Protein AF-A0A386AXI7-F1 (afdb_monomer)

Structure (mmCIF, N/CA/C/O backbone):
data_AF-A0A386AXI7-F1
#
_entry.id   AF-A0A386AXI7-F1
#
loop_
_atom_site.group_PDB
_atom_site.id
_atom_site.type_symbol
_atom_site.label_atom_id
_atom_site.label_alt_id
_atom_site.label_comp_id
_atom_site.label_asym_id
_atom_site.label_entity_id
_atom_site.label_seq_id
_atom_site.pdbx_PDB_ins_code
_atom_site.Cartn_x
_atom_site.Cartn_y
_atom_site.Cartn_z
_atom_site.occupancy
_atom_site.B_iso_or_equiv
_atom_site.auth_seq_id
_atom_site.auth_comp_id
_atom_site.auth_asym_id
_atom_site.auth_atom_id
_atom_site.pdbx_PDB_model_num
ATOM 1 N N . MET A 1 1 ? -20.432 -12.811 -36.104 1.00 36.47 1 MET A N 1
ATOM 2 C CA . MET A 1 1 ? -19.290 -12.046 -35.559 1.00 36.47 1 MET A CA 1
ATOM 3 C C . MET A 1 1 ? -18.705 -12.821 -34.392 1.00 36.47 1 MET A C 1
ATOM 5 O O . MET A 1 1 ? -19.336 -12.906 -33.347 1.00 36.47 1 MET A O 1
ATOM 9 N N . HIS A 1 2 ? -17.562 -13.475 -34.601 1.00 31.83 2 HIS A N 1
ATOM 10 C CA . HIS A 1 2 ? -16.849 -14.195 -33.548 1.00 31.83 2 HIS A CA 1
ATOM 11 C C . HIS A 1 2 ? -16.268 -13.195 -32.545 1.00 31.83 2 HIS A C 1
ATOM 13 O O . HIS A 1 2 ? -15.417 -12.383 -32.898 1.00 31.83 2 HIS A O 1
ATOM 19 N N . ARG A 1 3 ? -16.730 -13.262 -31.293 1.00 29.17 3 ARG A N 1
ATOM 20 C CA . ARG A 1 3 ? -16.043 -12.650 -30.155 1.00 29.17 3 ARG A CA 1
ATOM 21 C C . ARG A 1 3 ? -14.807 -13.505 -29.890 1.00 29.17 3 ARG A C 1
ATOM 23 O O . ARG A 1 3 ? -14.915 -14.603 -29.355 1.00 29.17 3 ARG A O 1
ATOM 30 N N . ILE A 1 4 ? -13.653 -13.032 -30.347 1.00 40.50 4 ILE A N 1
ATOM 31 C CA . ILE A 1 4 ? -12.359 -13.592 -29.964 1.00 40.50 4 ILE A CA 1
ATOM 32 C C . ILE A 1 4 ? -12.265 -13.391 -28.450 1.00 40.50 4 ILE A C 1
ATOM 34 O O . ILE A 1 4 ? -12.421 -12.266 -27.976 1.00 40.50 4 ILE A O 1
ATOM 38 N N . ALA A 1 5 ? -12.105 -14.476 -27.693 1.00 38.72 5 ALA A N 1
ATOM 39 C CA . ALA A 1 5 ? -11.899 -14.414 -26.255 1.00 38.72 5 ALA A CA 1
ATOM 40 C C . ALA A 1 5 ? -10.681 -13.522 -25.982 1.00 38.72 5 ALA A C 1
ATOM 42 O O . ALA A 1 5 ? -9.555 -13.880 -26.337 1.00 38.72 5 ALA A O 1
ATOM 43 N N . SER A 1 6 ? -10.910 -12.343 -25.402 1.00 36.72 6 SER A N 1
ATOM 44 C CA . SER A 1 6 ? -9.846 -11.465 -24.938 1.00 36.72 6 SER A CA 1
ATOM 45 C C . SER A 1 6 ? -9.103 -12.200 -23.831 1.00 36.72 6 SER A C 1
ATOM 47 O O . SER A 1 6 ? -9.590 -12.334 -22.711 1.00 36.72 6 SER A O 1
ATOM 49 N N . HIS A 1 7 ? -7.928 -12.733 -24.159 1.00 34.50 7 HIS A N 1
ATOM 50 C CA . HIS A 1 7 ? -6.951 -13.139 -23.160 1.00 34.50 7 HIS A CA 1
ATOM 51 C C . HIS A 1 7 ? -6.638 -11.902 -22.310 1.00 34.50 7 HIS A C 1
ATOM 53 O O . HIS A 1 7 ? -5.893 -11.023 -22.739 1.00 34.50 7 HIS A O 1
ATOM 59 N N . HIS A 1 8 ? -7.230 -11.806 -21.121 1.00 41.84 8 HIS A N 1
ATOM 60 C CA . HIS A 1 8 ? -6.864 -10.795 -20.136 1.00 41.84 8 HIS A CA 1
ATOM 61 C C . HIS A 1 8 ? -5.509 -11.187 -19.534 1.00 41.84 8 HIS A C 1
ATOM 63 O O . HIS A 1 8 ? -5.425 -11.766 -18.458 1.00 41.84 8 HIS A O 1
ATOM 69 N N . CYS A 1 9 ? -4.427 -10.916 -20.265 1.00 46.16 9 CYS A N 1
ATOM 70 C CA . CYS A 1 9 ? -3.061 -10.985 -19.750 1.00 46.16 9 CYS A CA 1
ATOM 71 C C . CYS A 1 9 ? -2.759 -9.682 -18.991 1.00 46.16 9 CYS A C 1
ATOM 73 O O . CYS A 1 9 ? -1.976 -8.848 -19.440 1.00 46.16 9 CYS A O 1
ATOM 75 N N . GLY A 1 10 ? -3.457 -9.469 -17.878 1.00 67.44 10 GLY A N 1
ATOM 76 C CA . GLY A 1 10 ? -3.357 -8.268 -17.054 1.00 67.44 10 GLY A CA 1
ATOM 77 C C . GLY A 1 10 ? -3.854 -8.536 -15.638 1.00 67.44 10 GLY A C 1
ATOM 78 O O . GLY A 1 10 ? -4.489 -9.557 -15.379 1.00 67.44 10 GLY A O 1
ATOM 79 N N . VAL A 1 11 ? -3.537 -7.637 -14.708 1.00 81.75 11 VAL A N 1
ATOM 80 C CA . VAL A 1 11 ? -4.047 -7.726 -13.336 1.00 81.75 11 VAL A CA 1
ATOM 81 C C . VAL A 1 11 ? -5.498 -7.250 -13.320 1.00 81.75 11 VAL A C 1
ATOM 83 O O . VAL A 1 11 ? -5.788 -6.153 -13.789 1.00 81.75 11 VAL A O 1
ATOM 86 N N . ASP A 1 12 ? -6.400 -8.070 -12.781 1.00 90.12 12 ASP A N 1
ATOM 87 C CA . ASP A 1 12 ? -7.797 -7.696 -12.543 1.00 90.12 12 ASP A CA 1
ATOM 88 C C . ASP A 1 12 ? -7.883 -6.740 -11.344 1.00 90.12 12 ASP A C 1
ATOM 90 O O . ASP A 1 12 ? -7.899 -7.168 -10.181 1.00 90.12 12 ASP A O 1
ATOM 94 N N . LEU A 1 13 ? -7.860 -5.438 -11.640 1.00 93.00 13 LEU A N 1
ATOM 95 C CA . LEU A 1 13 ? -7.927 -4.377 -10.643 1.00 93.00 13 LEU A CA 1
ATOM 96 C C . LEU A 1 13 ? -9.334 -4.250 -10.071 1.00 93.00 13 LEU A C 1
ATOM 98 O O . LEU A 1 13 ? -10.323 -4.070 -10.783 1.00 93.00 13 LEU A O 1
ATOM 102 N N . GLN A 1 14 ? -9.401 -4.281 -8.748 1.00 94.06 14 GLN A N 1
ATOM 103 C CA . GLN A 1 14 ? -10.630 -4.120 -7.993 1.00 94.06 14 GLN A CA 1
ATOM 104 C C . GLN A 1 14 ? -10.600 -2.799 -7.229 1.00 94.06 14 GLN A C 1
ATOM 106 O O . GLN A 1 14 ? -9.545 -2.239 -6.926 1.00 94.06 14 GLN A O 1
ATOM 111 N N . LYS A 1 15 ? -11.793 -2.291 -6.905 1.00 94.00 15 LYS A N 1
ATOM 112 C CA . LYS A 1 15 ? -11.938 -1.137 -6.013 1.00 94.00 15 LYS A CA 1
ATOM 113 C C . LYS A 1 15 ? -11.159 -1.408 -4.719 1.00 94.00 15 LYS A C 1
ATOM 115 O O . LYS A 1 15 ? -11.240 -2.514 -4.194 1.00 94.00 15 LYS A O 1
ATOM 120 N N . GLU A 1 16 ? -10.481 -0.382 -4.204 1.00 95.62 16 GLU A N 1
ATOM 121 C CA . GLU A 1 16 ? -9.696 -0.430 -2.961 1.00 95.62 16 GLU A CA 1
ATOM 122 C C . GLU A 1 16 ? -8.413 -1.277 -3.016 1.00 95.62 16 GLU A C 1
ATOM 124 O O . GLU A 1 16 ? -7.716 -1.388 -2.007 1.00 95.62 16 GLU A O 1
ATOM 129 N N . ASP A 1 17 ? -8.024 -1.798 -4.182 1.00 96.81 17 ASP A N 1
ATOM 130 C CA . ASP A 1 17 ? -6.666 -2.311 -4.353 1.00 96.81 17 ASP A CA 1
ATOM 131 C C . ASP A 1 17 ? -5.633 -1.211 -4.086 1.00 96.81 17 ASP A C 1
ATOM 133 O O . ASP A 1 17 ? -5.828 -0.047 -4.446 1.00 96.81 17 ASP A O 1
ATOM 137 N N . ILE A 1 18 ? -4.512 -1.585 -3.473 1.00 97.25 18 ILE A N 1
ATOM 138 C CA . ILE A 1 18 ? -3.391 -0.683 -3.228 1.00 97.25 18 ILE A CA 1
ATOM 139 C C . ILE A 1 18 ? -2.335 -0.891 -4.306 1.00 97.25 18 ILE A C 1
ATOM 141 O O . ILE A 1 18 ? -1.822 -1.992 -4.494 1.00 97.25 18 ILE A O 1
ATOM 145 N N . LEU A 1 19 ? -1.982 0.185 -4.996 1.00 96.75 19 LEU A N 1
ATOM 146 C CA . LEU A 1 19 ? -0.874 0.223 -5.940 1.00 96.75 19 LEU A CA 1
ATOM 147 C C . LEU A 1 19 ? 0.385 0.662 -5.197 1.00 96.75 19 LEU A C 1
ATOM 149 O O . LEU A 1 19 ? 0.379 1.707 -4.554 1.00 96.75 19 LEU A O 1
ATOM 153 N N . PHE A 1 20 ? 1.459 -0.114 -5.302 1.00 97.12 20 PHE A N 1
ATOM 154 C CA . PHE A 1 20 ? 2.750 0.150 -4.671 1.00 97.12 20 PHE A CA 1
ATOM 155 C C . PHE A 1 20 ? 3.857 0.188 -5.724 1.00 97.12 20 PHE A C 1
ATOM 157 O O . PHE A 1 20 ? 4.058 -0.777 -6.467 1.00 97.12 20 PHE A O 1
ATOM 164 N N . VAL A 1 21 ? 4.607 1.285 -5.788 1.00 96.56 21 VAL A N 1
ATOM 165 C CA . VAL A 1 21 ? 5.699 1.436 -6.759 1.00 96.56 21 VAL A CA 1
ATOM 166 C C . VAL A 1 21 ? 6.971 0.765 -6.235 1.00 96.56 21 VAL A C 1
ATOM 168 O O . VAL A 1 21 ? 7.541 1.194 -5.231 1.00 96.56 21 VAL A O 1
ATOM 171 N N . ARG A 1 22 ? 7.461 -0.260 -6.944 1.00 94.00 22 ARG A N 1
ATOM 172 C CA . ARG A 1 22 ? 8.700 -0.988 -6.603 1.00 94.00 22 ARG A CA 1
ATOM 173 C C . ARG A 1 22 ? 9.950 -0.443 -7.285 1.00 94.00 22 ARG A C 1
ATOM 175 O O . ARG A 1 22 ? 11.060 -0.613 -6.782 1.00 94.00 22 ARG A O 1
ATOM 182 N N . ARG A 1 23 ? 9.787 0.169 -8.454 1.00 91.19 23 ARG A N 1
ATOM 183 C CA . ARG A 1 23 ? 10.895 0.614 -9.304 1.00 91.19 23 ARG A CA 1
ATOM 184 C C . ARG A 1 23 ? 10.495 1.910 -9.998 1.00 91.19 23 ARG A C 1
ATOM 186 O O . ARG A 1 23 ? 9.363 2.037 -10.450 1.00 91.19 23 ARG A O 1
ATOM 193 N N . GLY A 1 24 ? 11.400 2.885 -10.043 1.00 84.38 24 GLY A N 1
ATOM 194 C CA . GLY A 1 24 ? 11.092 4.202 -10.614 1.00 84.38 24 GLY A CA 1
ATOM 195 C C . GLY A 1 24 ? 11.694 5.379 -9.854 1.00 84.38 24 GLY A C 1
ATOM 196 O O . GLY A 1 24 ? 10.974 6.322 -9.522 1.00 84.38 24 GLY A O 1
ATOM 197 N N . SER A 1 25 ? 13.002 5.345 -9.587 1.00 86.06 25 SER A N 1
ATOM 198 C CA . SER A 1 25 ? 13.743 6.475 -9.006 1.00 86.06 25 SER A CA 1
ATOM 199 C C . SER A 1 25 ? 13.107 6.973 -7.705 1.00 86.06 25 SER A C 1
ATOM 201 O O . SER A 1 25 ? 13.016 6.221 -6.738 1.00 86.06 25 SER A O 1
ATOM 203 N N . TYR A 1 26 ? 12.640 8.221 -7.696 1.00 87.88 26 TYR A N 1
ATOM 204 C CA . TYR A 1 26 ? 12.060 8.900 -6.540 1.00 87.88 26 TYR A CA 1
ATOM 205 C C . TYR A 1 26 ? 10.640 8.429 -6.184 1.00 87.88 26 TYR A C 1
ATOM 207 O O . TYR A 1 26 ? 10.102 8.857 -5.170 1.00 87.88 26 TYR A O 1
ATOM 215 N N . ARG A 1 27 ? 10.001 7.593 -7.018 1.00 93.19 27 ARG A N 1
ATOM 216 C CA . ARG A 1 27 ? 8.630 7.113 -6.776 1.00 93.19 27 ARG A CA 1
ATOM 217 C C . ARG A 1 27 ? 8.568 5.814 -5.986 1.00 93.19 27 ARG A C 1
ATOM 219 O O . ARG A 1 27 ? 7.473 5.425 -5.596 1.00 93.19 27 ARG A O 1
ATOM 226 N N . ILE A 1 28 ? 9.693 5.131 -5.766 1.00 96.19 28 ILE A N 1
ATOM 227 C CA . ILE A 1 28 ? 9.694 3.872 -5.012 1.00 96.19 28 ILE A CA 1
ATOM 228 C C . ILE A 1 28 ? 9.128 4.126 -3.615 1.00 96.19 28 ILE A C 1
ATOM 230 O O . ILE A 1 28 ? 9.541 5.068 -2.948 1.00 96.19 28 ILE A O 1
ATOM 234 N N . GLY A 1 29 ? 8.161 3.307 -3.202 1.00 96.06 29 GLY A N 1
ATOM 235 C CA . GLY A 1 29 ? 7.444 3.494 -1.939 1.00 96.06 29 GLY A CA 1
ATOM 236 C C . GLY A 1 29 ? 6.175 4.332 -2.025 1.00 96.06 29 GLY A C 1
ATOM 237 O O . GLY A 1 29 ? 5.394 4.330 -1.074 1.00 96.06 29 GLY A O 1
ATOM 238 N N . SER A 1 30 ? 5.928 5.002 -3.155 1.00 97.06 30 SER A N 1
ATOM 239 C CA . SER A 1 30 ? 4.655 5.686 -3.385 1.00 97.06 30 SER A CA 1
ATOM 240 C C . SER A 1 30 ? 3.517 4.674 -3.419 1.00 97.06 30 SER A C 1
ATOM 242 O O . SER A 1 30 ? 3.638 3.604 -4.030 1.00 97.06 30 SER A O 1
ATOM 244 N N . VAL A 1 31 ? 2.405 5.053 -2.795 1.00 96.94 31 VAL A N 1
ATOM 245 C CA . VAL A 1 31 ? 1.189 4.250 -2.734 1.00 96.94 31 VAL A CA 1
ATOM 246 C C . VAL A 1 31 ? -0.021 5.019 -3.228 1.00 96.94 31 VAL A C 1
ATOM 248 O O . VAL A 1 31 ? -0.123 6.232 -3.052 1.00 96.94 31 VAL A O 1
ATOM 251 N N . ALA A 1 32 ? -0.946 4.297 -3.846 1.00 95.44 32 ALA A N 1
ATOM 252 C CA . ALA A 1 32 ? -2.241 4.813 -4.262 1.00 95.44 32 ALA A CA 1
ATOM 253 C C . ALA A 1 32 ? -3.321 3.760 -4.010 1.00 95.44 32 ALA A C 1
ATOM 255 O O . ALA A 1 32 ? -3.021 2.572 -3.929 1.00 95.44 32 ALA A O 1
ATOM 256 N N . ILE A 1 33 ? -4.573 4.198 -3.908 1.00 95.44 33 ILE A N 1
ATOM 257 C CA . ILE A 1 33 ? -5.734 3.314 -3.797 1.00 95.44 33 ILE A CA 1
ATOM 258 C C . ILE A 1 33 ? -6.568 3.390 -5.074 1.00 95.44 33 ILE A C 1
ATOM 260 O O . ILE A 1 33 ? -6.782 4.475 -5.618 1.00 95.44 33 ILE A O 1
ATOM 264 N N . VAL A 1 34 ? -7.030 2.241 -5.560 1.00 95.12 34 VAL A N 1
ATOM 265 C CA . VAL A 1 34 ? -7.826 2.149 -6.784 1.00 95.12 34 VAL A CA 1
ATOM 266 C C . VAL A 1 34 ? -9.245 2.643 -6.525 1.00 95.12 34 VAL A C 1
ATOM 268 O O . VAL A 1 34 ? -9.993 2.106 -5.700 1.00 95.12 34 VAL A O 1
ATOM 271 N N . SER A 1 35 ? -9.613 3.677 -7.272 1.00 91.56 35 SER A N 1
ATOM 272 C CA . SER A 1 35 ? -10.958 4.236 -7.325 1.00 91.56 35 SER A CA 1
ATOM 273 C C . SER A 1 35 ? -11.933 3.270 -8.010 1.00 91.56 35 SER A C 1
ATOM 275 O O . SER A 1 35 ? -11.541 2.534 -8.918 1.00 91.56 35 SER A O 1
ATOM 277 N N . PRO A 1 36 ? -13.235 3.296 -7.664 1.00 89.94 36 PRO A N 1
ATOM 278 C CA . PRO A 1 36 ? -14.250 2.543 -8.402 1.00 89.94 36 PRO A CA 1
ATOM 279 C C . PRO A 1 36 ? -14.337 2.913 -9.894 1.00 89.94 36 PRO A C 1
ATOM 281 O O . PRO A 1 36 ? -14.894 2.128 -10.663 1.00 89.94 36 PRO A O 1
ATOM 284 N N . PHE A 1 37 ? -13.808 4.072 -10.300 1.00 89.12 37 PHE A N 1
ATOM 285 C CA . PHE A 1 37 ? -13.819 4.551 -11.685 1.00 89.12 37 PHE A CA 1
ATOM 286 C C . PHE A 1 37 ? -12.584 4.119 -12.496 1.00 89.12 37 PHE A C 1
ATOM 288 O O . PHE A 1 37 ? -12.651 4.098 -13.719 1.00 89.12 37 PHE A O 1
ATOM 295 N N . ASP A 1 38 ? -11.496 3.703 -11.837 1.00 87.19 38 ASP A N 1
ATOM 296 C CA . ASP A 1 38 ? -10.182 3.460 -12.461 1.00 87.19 38 ASP A CA 1
ATOM 297 C C . ASP A 1 38 ? -9.820 1.962 -12.501 1.00 87.19 38 ASP A C 1
ATOM 299 O O . ASP A 1 38 ? -8.689 1.563 -12.227 1.00 87.19 38 ASP A O 1
ATOM 303 N N . LYS A 1 39 ? -10.800 1.103 -12.806 1.00 85.75 39 LYS A N 1
ATOM 304 C CA . LYS A 1 39 ? -10.616 -0.364 -12.807 1.00 85.75 39 LYS A CA 1
ATOM 305 C C . LYS A 1 39 ? -10.012 -0.907 -14.105 1.00 85.75 39 LYS A C 1
ATOM 307 O O . LYS A 1 39 ? -9.407 -1.971 -14.110 1.00 85.75 39 LYS A O 1
ATOM 312 N N . GLU A 1 40 ? -10.163 -0.184 -15.211 1.00 87.62 40 GLU A N 1
ATOM 313 C CA . GLU A 1 40 ? -9.695 -0.605 -16.536 1.00 87.62 40 GLU A CA 1
ATOM 314 C C . GLU A 1 40 ? -8.396 0.125 -16.901 1.00 87.62 40 GLU A C 1
ATOM 316 O O . GLU A 1 40 ? -8.374 1.023 -17.741 1.00 87.62 40 GLU A O 1
ATOM 321 N N . VAL A 1 41 ? -7.300 -0.243 -16.230 1.00 86.31 41 VAL A N 1
ATOM 322 C CA . VAL A 1 41 ? -5.984 0.394 -16.405 1.00 86.31 41 VAL A CA 1
ATOM 323 C C . VAL A 1 41 ? -4.918 -0.648 -16.740 1.00 86.31 41 VAL A C 1
ATOM 325 O O . VAL A 1 41 ? -4.851 -1.716 -16.136 1.00 86.31 41 VAL A O 1
ATOM 328 N N . LEU A 1 42 ? -4.043 -0.318 -17.694 1.00 89.06 42 LEU A N 1
ATOM 329 C CA . LEU A 1 42 ? -2.832 -1.089 -17.972 1.00 89.06 42 LEU A CA 1
ATOM 330 C C . LEU A 1 42 ? -1.723 -0.669 -17.004 1.00 89.06 42 LEU A C 1
ATOM 332 O O . LEU A 1 42 ? -1.250 0.466 -17.044 1.00 89.06 42 LEU A O 1
ATOM 336 N N . LEU A 1 43 ? -1.302 -1.595 -16.144 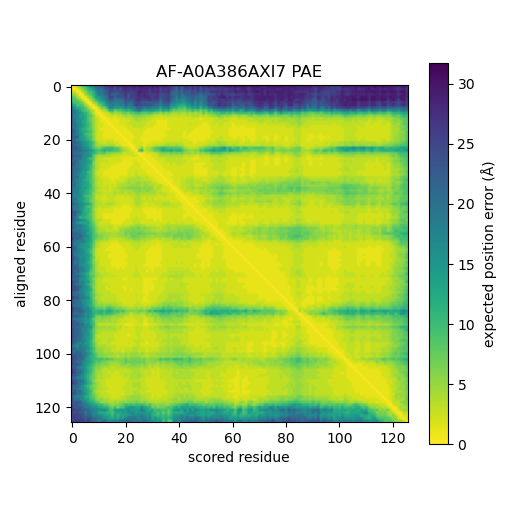1.00 90.25 43 LEU A N 1
ATOM 337 C CA . LEU A 1 43 ? -0.180 -1.399 -15.228 1.00 90.25 43 LEU A CA 1
ATOM 338 C C . LEU A 1 43 ? 1.117 -1.955 -15.814 1.00 90.25 43 LEU A C 1
ATOM 340 O O . LEU A 1 43 ? 1.120 -2.964 -16.519 1.00 90.25 43 LEU A O 1
ATOM 344 N N . THR A 1 44 ? 2.231 -1.311 -15.478 1.00 90.25 44 THR A N 1
ATOM 345 C CA . THR A 1 44 ? 3.568 -1.833 -15.770 1.00 90.25 44 THR A CA 1
ATOM 346 C C . THR A 1 44 ? 4.028 -2.775 -14.654 1.00 90.25 44 THR A C 1
ATOM 348 O O . THR A 1 44 ? 3.471 -2.784 -13.555 1.00 90.25 44 THR A O 1
ATOM 351 N N . SER A 1 45 ? 5.060 -3.581 -14.911 1.00 88.50 45 SER A N 1
ATOM 352 C CA . SER A 1 45 ? 5.565 -4.566 -13.941 1.00 88.50 45 SER A CA 1
ATOM 353 C C . SER A 1 45 ? 6.216 -3.927 -12.706 1.00 88.50 45 SER A C 1
ATOM 355 O O . SER A 1 45 ? 6.374 -4.582 -11.673 1.00 88.50 45 SER A O 1
ATOM 357 N N . GLU A 1 46 ? 6.576 -2.646 -12.782 1.00 91.81 46 GLU A N 1
ATOM 358 C CA . GLU A 1 46 ? 7.140 -1.860 -11.686 1.00 91.81 46 GLU A CA 1
ATOM 359 C C . GLU A 1 46 ? 6.123 -1.510 -10.591 1.00 91.81 46 GLU A C 1
ATOM 361 O O . GLU A 1 46 ? 6.530 -1.136 -9.486 1.00 91.81 46 GLU A O 1
ATOM 366 N N . ILE A 1 47 ? 4.824 -1.648 -10.870 1.00 93.94 47 ILE A N 1
ATOM 367 C CA . ILE A 1 47 ? 3.745 -1.413 -9.910 1.00 93.94 47 ILE A CA 1
ATOM 368 C C . ILE A 1 47 ? 3.238 -2.761 -9.404 1.00 93.94 47 ILE A C 1
ATOM 370 O O . ILE A 1 47 ? 2.819 -3.624 -10.172 1.00 93.94 47 ILE A O 1
ATOM 374 N N . THR A 1 48 ? 3.260 -2.937 -8.089 1.00 94.69 48 THR A N 1
ATOM 375 C CA . THR A 1 48 ? 2.643 -4.082 -7.420 1.00 94.69 48 THR A CA 1
ATOM 376 C C . THR A 1 48 ? 1.236 -3.730 -6.983 1.00 94.69 48 THR A C 1
ATOM 378 O O . THR A 1 48 ? 1.012 -2.669 -6.409 1.00 94.69 48 THR A O 1
ATOM 381 N N . VAL A 1 49 ? 0.310 -4.659 -7.194 1.00 95.69 49 VAL A N 1
ATOM 382 C CA . VAL A 1 49 ? -1.050 -4.586 -6.662 1.00 95.69 49 VAL A CA 1
ATOM 383 C C . VAL A 1 49 ? -1.116 -5.392 -5.368 1.00 95.69 49 VAL A C 1
ATOM 385 O O . VAL A 1 49 ? -0.757 -6.570 -5.345 1.00 95.69 49 VAL A O 1
ATOM 388 N N . LEU A 1 50 ? -1.558 -4.755 -4.289 1.00 95.81 50 LEU A N 1
ATOM 389 C CA . LEU A 1 50 ? -1.776 -5.357 -2.979 1.00 95.81 50 LEU A CA 1
ATOM 390 C C . LEU A 1 50 ? -3.272 -5.312 -2.664 1.00 95.81 50 LEU A C 1
ATOM 392 O O . LEU A 1 50 ? -3.877 -4.241 -2.665 1.00 95.81 50 LEU A O 1
ATOM 396 N N . ARG A 1 51 ? -3.858 -6.471 -2.358 1.00 95.75 51 ARG A N 1
ATOM 397 C CA . ARG A 1 51 ? -5.270 -6.598 -1.981 1.00 95.75 51 ARG A CA 1
ATOM 398 C C . ARG A 1 51 ? -5.382 -7.084 -0.547 1.00 95.75 51 ARG A C 1
ATOM 400 O O . ARG A 1 51 ? -4.776 -8.089 -0.175 1.00 95.75 51 ARG A O 1
ATOM 407 N N . VAL A 1 52 ? -6.172 -6.377 0.254 1.00 95.50 52 VAL A N 1
ATOM 408 C CA . VAL A 1 52 ? -6.473 -6.802 1.622 1.00 95.50 52 VAL A CA 1
ATOM 409 C C . VAL A 1 52 ? -7.556 -7.874 1.574 1.00 95.50 52 VAL A C 1
ATOM 411 O O . VAL A 1 52 ? -8.678 -7.617 1.150 1.00 95.50 52 VAL A O 1
ATOM 414 N N . ASN A 1 53 ? -7.213 -9.082 2.017 1.00 93.75 53 ASN A N 1
ATOM 415 C CA . ASN A 1 53 ? -8.170 -10.171 2.194 1.00 93.75 53 ASN A CA 1
ATOM 416 C C . ASN A 1 53 ? -8.821 -10.108 3.582 1.00 93.75 53 ASN A C 1
ATOM 418 O O . ASN A 1 53 ? -8.327 -9.429 4.489 1.00 93.75 53 ASN A O 1
ATOM 422 N N . ASN A 1 54 ? -9.898 -10.874 3.766 1.00 92.12 54 ASN A N 1
ATOM 423 C CA . ASN A 1 54 ? -10.503 -11.077 5.080 1.00 92.12 54 ASN A CA 1
ATOM 424 C C . ASN A 1 54 ? -9.443 -11.533 6.088 1.00 92.12 54 ASN A C 1
ATOM 426 O O . ASN A 1 54 ? -8.679 -12.464 5.835 1.00 92.12 54 ASN A O 1
ATOM 430 N N . ASN A 1 55 ? -9.395 -10.848 7.224 1.00 90.44 55 ASN A N 1
ATOM 431 C CA . ASN A 1 55 ? -8.372 -11.040 8.238 1.00 90.44 55 ASN A CA 1
ATOM 432 C C . ASN A 1 55 ? -8.953 -10.786 9.634 1.00 90.44 55 ASN A C 1
ATOM 434 O O . ASN A 1 55 ? -9.934 -10.062 9.795 1.00 90.44 55 ASN A O 1
ATOM 438 N N . ASN A 1 56 ? -8.311 -11.362 10.648 1.00 87.69 56 ASN A N 1
ATOM 439 C CA . ASN A 1 56 ? -8.803 -11.330 12.029 1.00 87.69 56 ASN A CA 1
ATOM 440 C C . ASN A 1 56 ? -8.380 -10.068 12.797 1.00 87.69 56 ASN A C 1
ATOM 442 O O . ASN A 1 56 ? -8.793 -9.878 13.936 1.00 87.69 56 ASN A O 1
ATOM 446 N N . ILE A 1 57 ? -7.545 -9.220 12.191 1.00 84.81 57 ILE A N 1
ATOM 447 C CA . ILE A 1 57 ? -6.974 -8.022 12.823 1.00 84.81 57 ILE A CA 1
ATOM 448 C C . ILE A 1 57 ? -7.728 -6.739 12.448 1.00 84.81 57 ILE A C 1
ATOM 450 O O . ILE A 1 57 ? -7.425 -5.669 12.965 1.00 84.81 57 ILE A O 1
ATOM 454 N N . GLY A 1 58 ? -8.723 -6.830 11.558 1.00 86.69 58 GLY A N 1
ATOM 455 C CA . GLY A 1 58 ? -9.490 -5.676 11.091 1.00 86.69 58 GLY A CA 1
ATOM 456 C C . GLY A 1 58 ? -8.708 -4.757 10.151 1.00 86.69 58 GLY A C 1
ATOM 457 O O . GLY A 1 58 ? -9.061 -3.586 10.019 1.00 86.69 58 GLY A O 1
ATOM 458 N N . LEU A 1 59 ? -7.657 -5.268 9.503 1.00 91.44 59 LEU A N 1
ATOM 459 C CA . LEU A 1 59 ? -6.917 -4.537 8.482 1.00 91.44 59 LEU A CA 1
ATOM 460 C C . LEU A 1 59 ? -7.853 -4.243 7.307 1.00 91.44 59 LEU A C 1
ATOM 462 O O . LEU A 1 59 ? -8.502 -5.148 6.780 1.00 91.44 59 LEU A O 1
ATOM 466 N N . THR A 1 60 ? -7.898 -2.980 6.899 1.00 95.50 60 THR A N 1
ATOM 467 C CA . THR A 1 60 ? -8.661 -2.488 5.747 1.00 95.50 60 THR A CA 1
ATOM 468 C C . THR A 1 60 ? -7.705 -1.926 4.698 1.00 95.50 60 THR A C 1
ATOM 470 O O . THR A 1 60 ? -6.558 -1.604 5.012 1.00 95.50 60 THR A O 1
ATOM 473 N N . ALA A 1 61 ? -8.165 -1.765 3.455 1.00 96.44 61 ALA A N 1
ATOM 474 C CA . ALA A 1 61 ? -7.370 -1.127 2.405 1.00 96.44 61 ALA A CA 1
ATOM 475 C C . ALA A 1 61 ? -6.946 0.304 2.780 1.00 96.44 61 ALA A C 1
ATOM 477 O O . ALA A 1 61 ? -5.784 0.668 2.626 1.00 96.44 61 ALA A O 1
ATOM 478 N N . PHE A 1 62 ? -7.858 1.095 3.353 1.00 96.75 62 PHE A N 1
ATOM 479 C CA . PHE A 1 62 ? -7.562 2.455 3.816 1.00 96.75 62 PHE A CA 1
ATOM 480 C C . PHE A 1 62 ? -6.528 2.481 4.945 1.00 96.75 62 PHE A C 1
ATOM 482 O O . PHE A 1 62 ? -5.642 3.334 4.951 1.00 96.75 62 PHE A O 1
ATOM 489 N N . TYR A 1 63 ? -6.596 1.531 5.884 1.00 96.31 63 TYR A N 1
ATOM 490 C CA . TYR A 1 63 ? -5.567 1.415 6.913 1.00 96.31 63 TYR A CA 1
ATOM 491 C C . TYR A 1 63 ? -4.221 0.998 6.311 1.00 96.31 63 TYR A C 1
ATOM 493 O O . TYR A 1 63 ? -3.196 1.570 6.668 1.00 96.31 63 TYR A O 1
ATOM 501 N N . LEU A 1 64 ? -4.208 0.036 5.381 1.00 96.81 64 LEU A N 1
ATOM 502 C CA . LEU A 1 64 ? -2.983 -0.383 4.696 1.00 96.81 64 LEU A CA 1
ATOM 503 C C . LEU A 1 64 ? -2.344 0.783 3.928 1.00 96.81 64 LEU A C 1
ATOM 505 O O . LEU A 1 64 ? -1.130 0.956 3.990 1.00 96.81 64 LEU A O 1
ATOM 509 N N . LEU A 1 65 ? -3.153 1.613 3.261 1.00 97.50 65 LEU A N 1
ATOM 510 C CA . LEU A 1 65 ? -2.691 2.833 2.601 1.00 97.50 65 LEU A CA 1
ATOM 511 C C . LEU A 1 65 ? -1.992 3.774 3.590 1.00 97.50 65 LEU A C 1
ATOM 513 O O . LEU A 1 65 ? -0.887 4.238 3.308 1.00 97.50 65 LEU A O 1
ATOM 517 N N . PHE A 1 66 ? -2.602 4.022 4.754 1.00 97.12 66 PHE A N 1
ATOM 518 C CA . PHE A 1 66 ? -1.980 4.799 5.829 1.00 97.12 66 PHE A CA 1
ATOM 519 C C . PHE A 1 66 ? -0.673 4.165 6.304 1.00 97.12 66 PHE A C 1
ATOM 521 O O . PHE A 1 66 ? 0.344 4.847 6.369 1.00 97.12 66 PHE A O 1
ATOM 528 N N . ALA A 1 67 ? -0.688 2.868 6.606 1.00 96.81 67 ALA A N 1
ATOM 529 C CA . ALA A 1 67 ? 0.446 2.179 7.199 1.00 96.81 67 ALA A CA 1
ATOM 530 C C . ALA A 1 67 ? 1.648 2.149 6.245 1.00 96.81 67 ALA A C 1
ATOM 532 O O . ALA A 1 67 ? 2.771 2.388 6.674 1.00 96.81 67 ALA A O 1
ATOM 533 N N . LEU A 1 68 ? 1.415 1.949 4.944 1.00 97.56 68 LEU A N 1
ATOM 534 C CA . LEU A 1 68 ? 2.461 2.041 3.925 1.00 97.56 68 LEU A CA 1
ATOM 535 C C . L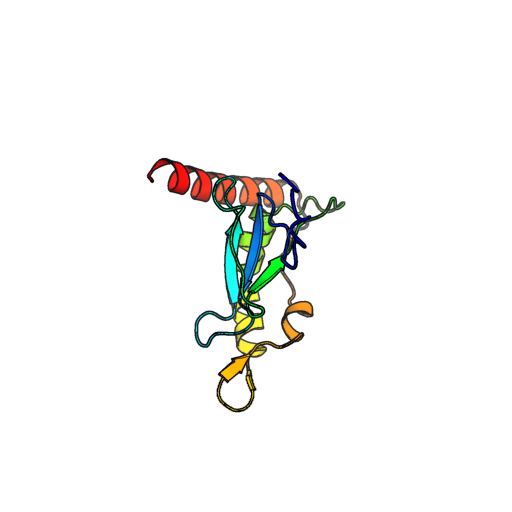EU A 1 68 ? 2.945 3.480 3.709 1.00 97.56 68 LEU A C 1
ATOM 537 O O . LEU A 1 68 ? 4.128 3.683 3.457 1.00 97.56 68 LEU A O 1
ATOM 541 N N . SER A 1 69 ? 2.063 4.476 3.830 1.00 96.75 69 SER A N 1
ATOM 542 C CA . SER A 1 69 ? 2.423 5.903 3.736 1.00 96.75 69 SER A CA 1
ATOM 543 C C . SER A 1 69 ? 3.112 6.436 4.996 1.00 96.75 69 SER A C 1
ATOM 545 O O . SER A 1 69 ? 3.636 7.548 4.985 1.00 96.75 69 SER A O 1
ATOM 547 N N . HIS A 1 70 ? 3.089 5.677 6.092 1.00 97.12 70 HIS A N 1
ATOM 548 C CA . HIS A 1 70 ? 3.602 6.114 7.380 1.00 97.12 70 HIS A CA 1
ATOM 549 C C . HIS A 1 70 ? 5.122 6.302 7.335 1.00 97.12 70 HIS A C 1
ATOM 551 O O . HIS A 1 70 ? 5.842 5.497 6.742 1.00 97.12 70 HIS A O 1
ATOM 557 N N . GLU A 1 71 ? 5.621 7.327 8.029 1.00 96.94 71 GLU A N 1
ATOM 558 C CA . GLU A 1 71 ? 7.037 7.714 8.023 1.00 96.94 71 GLU A CA 1
ATOM 559 C C . GLU A 1 71 ? 7.969 6.536 8.340 1.00 96.94 71 GLU A C 1
ATOM 561 O O . GLU A 1 71 ? 8.910 6.274 7.599 1.00 96.94 71 GLU A O 1
ATOM 566 N N . ILE A 1 72 ? 7.653 5.751 9.374 1.00 97.00 72 ILE A N 1
ATOM 567 C CA . ILE A 1 72 ? 8.440 4.568 9.770 1.00 97.00 72 ILE A CA 1
ATOM 568 C C . ILE A 1 72 ? 8.548 3.538 8.630 1.00 97.00 72 ILE A C 1
ATOM 570 O O . ILE A 1 72 ? 9.614 2.958 8.415 1.00 97.00 72 ILE A O 1
ATOM 574 N N . THR A 1 73 ? 7.472 3.301 7.877 1.00 97.69 73 THR A N 1
ATOM 575 C CA . THR A 1 73 ? 7.497 2.365 6.744 1.00 97.69 73 THR A CA 1
ATOM 576 C C . THR A 1 73 ? 8.239 2.967 5.550 1.00 97.69 73 THR A C 1
ATOM 578 O O . THR A 1 73 ? 9.025 2.270 4.909 1.00 97.69 73 THR A O 1
ATOM 581 N N . GLN A 1 74 ? 8.099 4.271 5.301 1.00 97.50 74 GLN A N 1
ATOM 582 C CA . GLN A 1 74 ? 8.861 4.980 4.265 1.00 97.50 74 GLN A CA 1
ATOM 583 C C . GLN A 1 74 ? 10.370 5.002 4.558 1.00 97.50 74 GLN A C 1
ATOM 585 O O . GLN A 1 74 ? 11.182 4.791 3.658 1.00 97.50 74 GLN A O 1
ATOM 590 N N . MET A 1 75 ? 10.772 5.151 5.822 1.00 97.62 75 MET A N 1
ATOM 591 C CA . MET A 1 75 ? 12.171 5.017 6.242 1.00 97.62 75 MET A CA 1
ATOM 592 C C . MET A 1 75 ? 12.720 3.614 5.947 1.00 97.62 75 MET A C 1
ATOM 594 O O . MET A 1 75 ? 13.824 3.483 5.416 1.00 97.62 75 MET A O 1
ATOM 598 N N . GLN A 1 76 ? 11.948 2.558 6.235 1.00 97.75 76 GLN A N 1
ATOM 599 C CA . GLN A 1 76 ? 12.336 1.185 5.893 1.00 97.75 76 GLN A CA 1
ATOM 600 C C . GLN A 1 76 ? 12.478 0.988 4.380 1.00 97.75 76 GLN A C 1
ATOM 602 O O . GLN A 1 76 ? 13.446 0.367 3.941 1.00 97.75 76 GLN A O 1
ATOM 607 N N . ILE A 1 77 ? 11.548 1.531 3.588 1.00 97.12 77 ILE A N 1
ATOM 608 C CA . ILE A 1 77 ? 11.602 1.497 2.121 1.00 97.12 77 ILE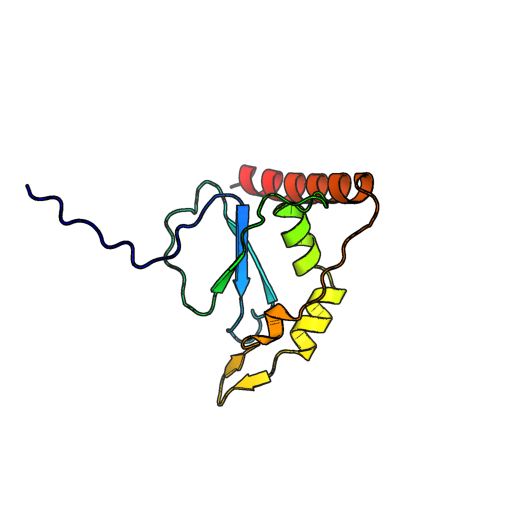 A CA 1
ATOM 609 C C . ILE A 1 77 ? 12.901 2.135 1.637 1.00 97.12 77 ILE A C 1
ATOM 611 O O . ILE A 1 77 ? 13.662 1.477 0.929 1.00 97.12 77 ILE A O 1
ATOM 615 N N . ASN A 1 78 ? 13.205 3.357 2.078 1.00 95.94 78 ASN A N 1
ATOM 616 C CA . ASN A 1 78 ? 14.413 4.078 1.675 1.00 95.94 78 ASN A CA 1
ATOM 617 C C . ASN A 1 78 ? 15.694 3.297 2.004 1.00 95.94 78 ASN A C 1
ATOM 619 O O . ASN A 1 78 ? 16.591 3.210 1.170 1.00 95.94 78 ASN A O 1
ATOM 623 N N . ASN A 1 79 ? 15.744 2.641 3.166 1.00 96.44 79 ASN A N 1
ATOM 624 C CA . ASN A 1 79 ? 16.877 1.797 3.567 1.00 96.44 79 ASN A CA 1
ATOM 625 C C . ASN A 1 79 ? 16.984 0.483 2.770 1.00 96.44 79 ASN A C 1
ATOM 627 O O . ASN A 1 79 ? 18.027 -0.180 2.774 1.00 96.44 79 ASN A O 1
ATOM 631 N N . LYS A 1 80 ? 15.900 0.066 2.109 1.00 95.88 80 LYS A N 1
ATOM 632 C CA . LYS A 1 80 ? 15.844 -1.151 1.293 1.00 95.88 80 LYS A CA 1
ATOM 633 C C . LYS A 1 80 ? 15.999 -0.885 -0.210 1.00 95.88 80 LYS A C 1
ATOM 635 O O . LYS A 1 80 ? 16.220 -1.842 -0.958 1.00 95.88 80 LYS A O 1
ATOM 640 N N . VAL A 1 81 ? 15.940 0.370 -0.653 1.00 96.06 81 VAL A N 1
ATOM 641 C CA . VAL A 1 81 ? 16.226 0.756 -2.041 1.00 96.06 81 VAL A CA 1
ATOM 642 C C . VAL A 1 81 ? 17.720 0.620 -2.336 1.00 96.06 81 VAL A C 1
ATOM 644 O O . VAL A 1 81 ? 18.573 0.963 -1.522 1.00 96.06 81 VAL A O 1
ATOM 647 N N . PHE A 1 82 ? 18.038 0.114 -3.522 1.00 94.31 82 PHE A N 1
ATOM 648 C CA . PHE A 1 82 ? 19.398 0.004 -4.040 1.00 94.31 82 PHE A CA 1
ATOM 649 C C . PHE A 1 82 ? 19.436 0.392 -5.521 1.00 94.31 82 PHE A C 1
ATOM 651 O O . PHE A 1 82 ? 18.394 0.507 -6.169 1.00 94.31 82 PHE A O 1
ATOM 658 N N . ILE A 1 83 ? 20.636 0.613 -6.059 1.00 92.38 83 ILE A N 1
ATOM 659 C CA . ILE A 1 83 ? 20.842 0.823 -7.496 1.00 92.38 83 ILE A CA 1
ATOM 660 C C . ILE A 1 83 ? 21.086 -0.540 -8.141 1.00 92.38 83 ILE A C 1
ATOM 662 O O . ILE A 1 83 ? 22.057 -1.222 -7.822 1.00 92.38 83 ILE A O 1
ATOM 666 N N . ASP A 1 84 ? 20.194 -0.920 -9.046 1.00 85.88 84 ASP A N 1
ATOM 667 C CA . ASP A 1 84 ? 20.284 -2.114 -9.873 1.00 85.88 84 ASP A CA 1
ATOM 668 C C . ASP A 1 84 ? 20.769 -1.711 -11.268 1.00 85.88 84 ASP A C 1
ATOM 670 O O . ASP A 1 84 ? 20.004 -1.184 -12.083 1.00 85.88 84 ASP A O 1
ATOM 674 N N . THR A 1 85 ? 22.062 -1.914 -11.525 1.00 87.12 85 THR A N 1
ATOM 675 C CA . THR A 1 85 ? 22.813 -1.431 -12.700 1.00 87.12 85 THR A CA 1
ATOM 676 C C . THR A 1 85 ? 22.769 0.093 -12.873 1.00 87.12 85 THR A C 1
ATOM 678 O O . THR A 1 85 ? 23.709 0.779 -12.483 1.00 87.12 85 THR A O 1
ATOM 681 N N . THR A 1 86 ? 21.688 0.638 -13.431 1.00 86.88 86 THR A N 1
ATOM 682 C CA . THR A 1 86 ? 21.502 2.070 -13.716 1.00 86.88 86 THR A CA 1
ATOM 683 C C . THR A 1 86 ? 20.228 2.660 -13.108 1.00 86.88 86 THR A C 1
ATOM 685 O O . THR A 1 86 ? 20.072 3.880 -13.106 1.00 86.88 86 THR A O 1
ATOM 688 N N . PHE A 1 87 ? 19.324 1.837 -12.565 1.00 87.94 87 PHE A N 1
ATOM 689 C CA . PHE A 1 87 ? 18.037 2.283 -12.022 1.00 87.94 87 PHE A CA 1
ATOM 690 C C . PHE A 1 87 ? 17.878 1.893 -10.559 1.00 87.94 87 PHE A C 1
ATOM 692 O O . PHE A 1 87 ? 18.321 0.828 -10.143 1.00 87.94 87 PHE A O 1
ATOM 699 N N . THR A 1 88 ? 17.191 2.720 -9.771 1.00 93.00 88 THR A N 1
ATOM 700 C CA . THR A 1 88 ? 16.855 2.332 -8.399 1.00 93.00 88 THR A CA 1
ATOM 701 C C . THR A 1 88 ? 15.744 1.288 -8.378 1.00 93.00 88 THR A C 1
ATOM 703 O O . THR A 1 88 ? 14.826 1.305 -9.206 1.00 93.00 88 THR A O 1
ATOM 706 N N . ASN A 1 89 ? 15.827 0.377 -7.414 1.00 93.75 89 ASN A N 1
ATOM 707 C CA . ASN A 1 89 ? 14.908 -0.739 -7.249 1.00 93.75 89 ASN A CA 1
ATOM 708 C C . ASN A 1 89 ? 14.818 -1.130 -5.763 1.00 93.75 89 ASN A C 1
ATOM 710 O O . ASN A 1 89 ? 15.790 -0.981 -5.023 1.00 93.75 89 ASN A O 1
ATOM 714 N N . ILE A 1 90 ? 13.669 -1.646 -5.322 1.00 95.06 90 ILE A N 1
ATOM 715 C CA . ILE A 1 90 ? 13.525 -2.321 -4.015 1.00 95.06 90 ILE A CA 1
ATOM 716 C C . ILE A 1 90 ? 13.545 -3.857 -4.141 1.00 95.06 90 ILE A C 1
ATOM 718 O O . ILE A 1 90 ? 13.682 -4.569 -3.146 1.00 95.06 90 ILE A O 1
ATOM 722 N N . GLY A 1 91 ? 13.440 -4.391 -5.363 1.00 91.81 91 GLY A N 1
ATOM 723 C CA . GLY A 1 91 ? 13.467 -5.829 -5.636 1.00 91.81 91 GLY A CA 1
ATOM 724 C C . GLY A 1 91 ? 12.303 -6.560 -4.968 1.00 91.81 91 GLY A C 1
ATOM 725 O O . GLY A 1 91 ? 11.152 -6.158 -5.121 1.00 91.81 91 GLY A O 1
ATOM 726 N N . ASP A 1 92 ? 12.604 -7.625 -4.222 1.00 93.56 92 ASP A N 1
ATOM 727 C CA . ASP A 1 92 ? 11.642 -8.357 -3.383 1.00 93.56 92 ASP A CA 1
ATOM 728 C C . ASP A 1 92 ? 11.666 -7.936 -1.907 1.00 93.56 92 ASP A C 1
ATOM 730 O O . ASP A 1 92 ? 10.813 -8.363 -1.131 1.00 93.56 92 ASP A O 1
ATOM 734 N N . ARG A 1 93 ? 12.580 -7.036 -1.519 1.00 94.50 93 ARG A N 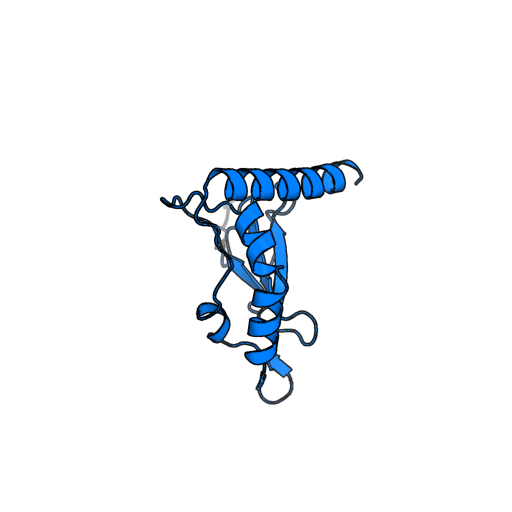1
ATOM 735 C CA . ARG A 1 93 ? 12.768 -6.600 -0.123 1.00 94.50 93 ARG A CA 1
ATOM 736 C C . ARG A 1 93 ? 11.563 -5.835 0.429 1.00 94.50 93 ARG A C 1
ATOM 738 O O . ARG A 1 93 ? 11.427 -5.699 1.638 1.00 94.50 93 ARG A O 1
A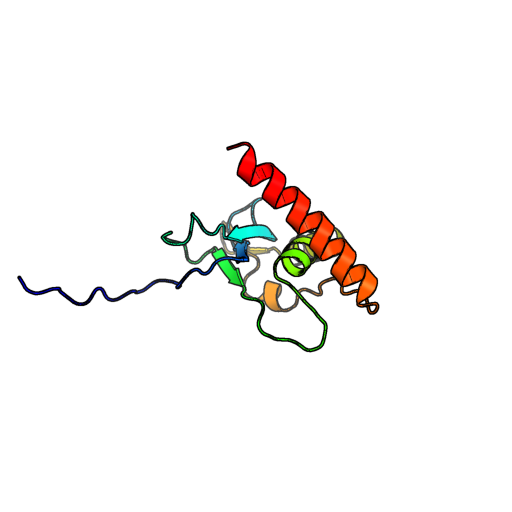T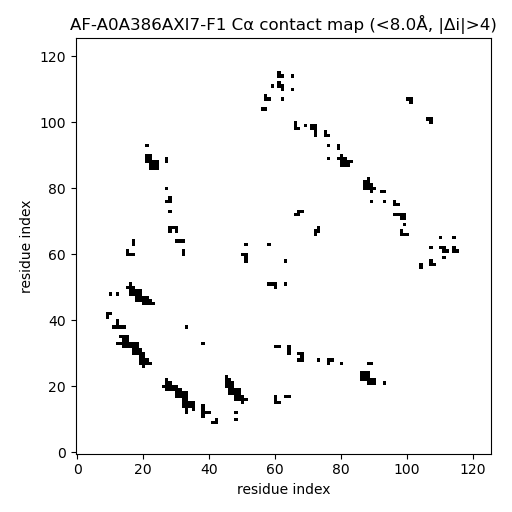OM 745 N N . TRP A 1 94 ? 10.661 -5.362 -0.435 1.00 94.56 94 TRP A N 1
ATOM 746 C CA . TRP A 1 94 ? 9.385 -4.772 -0.017 1.00 94.56 94 TRP A CA 1
ATOM 747 C C . TRP A 1 94 ? 8.499 -5.768 0.751 1.00 94.56 94 TRP A C 1
ATOM 749 O O . TRP A 1 94 ? 7.678 -5.349 1.559 1.00 94.56 94 TRP A O 1
ATOM 759 N N . LYS A 1 95 ? 8.673 -7.080 0.537 1.00 95.25 95 LYS A N 1
ATOM 760 C CA . LYS A 1 95 ? 7.946 -8.135 1.265 1.00 95.25 95 LYS A CA 1
ATOM 761 C C . LYS A 1 95 ? 8.380 -8.251 2.729 1.00 95.25 95 LYS A C 1
ATOM 763 O O . LYS A 1 95 ? 7.664 -8.843 3.525 1.00 95.25 95 LYS A O 1
ATOM 768 N N . GLU A 1 96 ? 9.543 -7.700 3.072 1.00 95.56 96 GLU A N 1
ATOM 769 C CA . GLU A 1 96 ? 10.092 -7.665 4.431 1.00 95.56 96 GLU A CA 1
ATOM 770 C C . GLU A 1 96 ? 9.709 -6.383 5.185 1.00 95.56 96 GLU A C 1
ATOM 772 O O . GLU A 1 96 ? 10.243 -6.130 6.262 1.00 95.56 96 GLU A O 1
ATOM 777 N N . LEU A 1 97 ? 8.891 -5.508 4.590 1.00 95.69 97 LEU A N 1
ATOM 778 C CA . LEU A 1 97 ? 8.484 -4.271 5.248 1.00 95.69 97 LEU A CA 1
ATOM 779 C C . LEU A 1 97 ? 7.577 -4.585 6.432 1.00 95.69 97 LEU A C 1
ATOM 781 O O . LEU A 1 97 ? 6.558 -5.262 6.290 1.00 95.69 97 LEU A O 1
ATOM 785 N N . GLU A 1 98 ? 7.915 -4.014 7.579 1.00 95.62 98 GLU A N 1
ATOM 786 C CA . GLU A 1 98 ? 7.036 -4.006 8.736 1.00 95.62 98 GLU A CA 1
ATOM 787 C C . GLU A 1 98 ? 6.139 -2.769 8.669 1.00 95.62 98 GLU A C 1
ATOM 789 O O . GLU A 1 98 ? 6.601 -1.641 8.453 1.00 95.62 98 GLU A O 1
ATOM 794 N N . ILE A 1 99 ? 4.836 -2.977 8.840 1.00 94.00 99 ILE A N 1
ATOM 795 C CA . ILE A 1 99 ? 3.846 -1.901 8.848 1.00 94.00 99 ILE A CA 1
ATOM 796 C C . ILE A 1 99 ? 3.345 -1.648 10.274 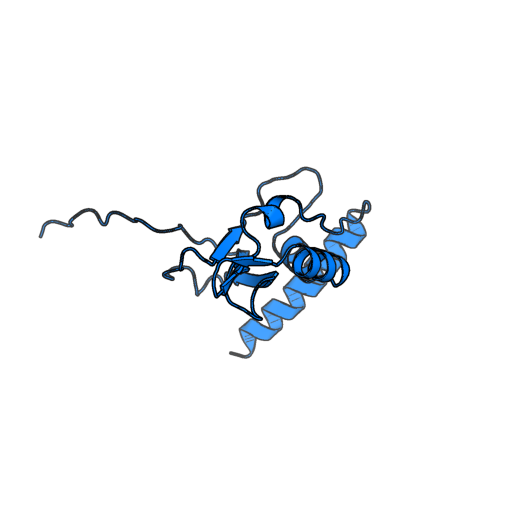1.00 94.00 99 ILE A C 1
ATOM 798 O O . ILE A 1 99 ? 3.161 -2.601 11.034 1.00 94.00 99 ILE A O 1
ATOM 802 N N . PRO A 1 100 ? 3.092 -0.385 10.660 1.00 93.25 100 PRO A N 1
ATOM 803 C CA . PRO A 1 100 ? 2.554 -0.076 11.977 1.00 93.25 100 PRO A CA 1
ATOM 804 C C . PRO A 1 100 ? 1.112 -0.583 12.101 1.00 93.25 100 PRO A C 1
ATOM 806 O O . PRO A 1 100 ? 0.209 -0.142 11.385 1.00 93.25 100 PRO A O 1
ATOM 809 N N . ILE A 1 101 ? 0.878 -1.495 13.044 1.00 90.81 101 ILE A N 1
ATOM 810 C CA . ILE A 1 101 ? -0.452 -2.022 13.369 1.00 90.81 101 ILE A CA 1
ATOM 811 C C . ILE A 1 101 ? -0.736 -1.740 14.841 1.00 90.81 101 ILE A C 1
ATOM 813 O O . ILE A 1 101 ? -0.001 -2.187 15.719 1.00 90.81 101 ILE A O 1
ATOM 817 N N . PHE A 1 102 ? -1.812 -1.001 15.112 1.00 90.69 102 PHE A N 1
ATOM 818 C CA . PHE A 1 102 ? -2.289 -0.791 16.477 1.00 90.69 102 PHE A CA 1
ATOM 819 C C . PHE A 1 102 ? -3.039 -2.029 16.975 1.00 90.69 102 PHE A C 1
ATOM 821 O O . PHE A 1 102 ? -3.897 -2.564 16.274 1.00 90.69 102 PHE A O 1
ATOM 828 N N . SER A 1 103 ? -2.761 -2.448 18.210 1.00 87.12 103 SER A N 1
ATOM 829 C CA . SER A 1 103 ? -3.455 -3.575 18.852 1.00 87.12 103 SER A CA 1
ATOM 830 C C . SER A 1 103 ? -4.938 -3.286 19.109 1.00 87.12 103 SER A C 1
ATOM 832 O O . SER A 1 103 ? -5.766 -4.195 19.143 1.00 87.12 103 SER A O 1
ATOM 834 N N . GLU A 1 104 ? -5.292 -2.014 19.298 1.00 90.81 104 GLU A N 1
ATOM 835 C CA . GLU A 1 104 ? -6.657 -1.598 19.594 1.00 90.81 104 GLU A CA 1
ATOM 836 C C . GLU A 1 104 ? -7.484 -1.420 18.319 1.00 90.81 104 GLU A C 1
ATOM 838 O O . GLU A 1 104 ? -7.288 -0.491 17.531 1.00 90.81 104 GLU A O 1
ATOM 843 N N . THR A 1 105 ? -8.501 -2.268 18.165 1.00 89.19 105 THR A N 1
ATOM 844 C CA . THR A 1 105 ? -9.436 -2.215 17.028 1.00 89.19 105 THR A CA 1
ATOM 845 C C . THR A 1 105 ? -10.154 -0.868 16.889 1.00 89.19 105 THR A C 1
ATOM 847 O O . THR A 1 105 ? -10.508 -0.474 15.778 1.00 89.19 105 THR A O 1
ATOM 850 N N . ALA A 1 106 ? -10.360 -0.140 17.992 1.00 91.69 106 ALA A N 1
ATOM 851 C CA . ALA A 1 106 ? -10.966 1.190 17.980 1.00 91.69 106 ALA A CA 1
ATOM 852 C C . ALA A 1 106 ? -10.090 2.208 17.232 1.00 91.69 106 ALA A C 1
ATOM 854 O O . ALA A 1 106 ? -10.596 2.941 16.381 1.00 91.69 106 ALA A O 1
ATOM 855 N N . ILE A 1 107 ? -8.777 2.196 17.480 1.00 92.81 107 ILE A N 1
ATOM 856 C CA . ILE A 1 107 ? -7.811 3.075 16.809 1.00 92.81 107 ILE A CA 1
ATOM 857 C C . ILE A 1 107 ? -7.729 2.730 15.320 1.00 92.81 107 ILE A C 1
ATOM 859 O O . ILE A 1 107 ? -7.811 3.622 14.476 1.00 92.81 107 ILE A O 1
ATOM 863 N N . VAL A 1 108 ? -7.657 1.437 14.981 1.00 92.12 108 VAL A N 1
ATOM 864 C CA . VAL A 1 108 ? -7.645 0.971 13.581 1.00 92.12 108 VAL A CA 1
ATOM 865 C C . VAL A 1 108 ? -8.878 1.469 12.821 1.00 92.12 108 VAL A C 1
ATOM 867 O O . VAL A 1 108 ? -8.754 1.997 11.711 1.00 92.12 108 VAL A O 1
ATOM 870 N N . LYS A 1 109 ? -10.068 1.366 13.428 1.00 93.50 109 LYS A N 1
ATOM 871 C CA . LYS A 1 109 ? -11.320 1.877 12.848 1.00 93.50 109 LYS A CA 1
ATOM 872 C C . LYS A 1 109 ? -11.312 3.396 12.700 1.00 93.50 109 LYS A C 1
ATOM 874 O O . LYS A 1 109 ? -11.744 3.897 11.663 1.00 93.50 109 LYS A O 1
ATOM 879 N N . GLN A 1 110 ? -10.809 4.121 13.698 1.00 95.69 110 GLN A N 1
ATOM 880 C CA . GLN A 1 110 ? -10.736 5.580 13.652 1.00 95.69 110 GLN A CA 1
ATOM 881 C C . GLN A 1 110 ? -9.815 6.065 12.525 1.00 95.69 110 GLN A C 1
ATOM 883 O O . GLN A 1 110 ? -10.208 6.930 11.746 1.00 95.69 110 GLN A O 1
ATOM 888 N N . ILE A 1 111 ? -8.621 5.480 12.399 1.00 95.56 111 ILE A N 1
ATOM 889 C CA . ILE A 1 111 ? -7.667 5.812 11.331 1.00 95.56 111 ILE A CA 1
ATOM 890 C C . ILE A 1 111 ? -8.258 5.465 9.967 1.00 95.56 111 ILE A C 1
ATOM 892 O O . ILE A 1 111 ? -8.256 6.307 9.073 1.00 95.56 111 ILE A O 1
ATOM 896 N N . THR A 1 112 ? -8.824 4.260 9.831 1.00 95.56 112 THR A N 1
ATOM 897 C CA . THR A 1 112 ? -9.514 3.821 8.607 1.00 95.56 112 THR A CA 1
ATOM 898 C C . THR A 1 112 ? -10.540 4.857 8.164 1.00 95.56 112 THR A C 1
ATOM 900 O O . THR A 1 112 ? -10.541 5.259 7.002 1.00 95.56 112 THR A O 1
ATOM 903 N N . LYS A 1 113 ? -11.389 5.312 9.093 1.00 96.19 113 LYS A N 1
ATOM 904 C CA . LYS A 1 113 ? -12.427 6.302 8.812 1.00 96.19 113 LYS A CA 1
ATOM 905 C C . LYS A 1 113 ? -11.828 7.636 8.364 1.00 96.19 113 LYS A C 1
ATOM 907 O O . LYS A 1 113 ? -12.204 8.133 7.313 1.00 96.19 113 LYS A O 1
ATOM 912 N N . ASN A 1 114 ? -10.862 8.173 9.107 1.00 95.75 114 ASN A N 1
ATOM 913 C CA . ASN A 1 114 ? -10.236 9.461 8.787 1.00 95.75 114 ASN A CA 1
ATOM 914 C C . ASN A 1 114 ? -9.581 9.465 7.395 1.00 95.75 114 ASN A C 1
ATOM 916 O O . ASN A 1 114 ? -9.707 10.432 6.641 1.00 95.75 114 ASN A O 1
ATOM 920 N N . VAL A 1 115 ? -8.882 8.379 7.050 1.00 95.50 115 VAL A N 1
ATOM 921 C CA . VAL A 1 115 ? -8.238 8.213 5.740 1.00 95.50 115 VAL A CA 1
ATOM 922 C C . VAL A 1 115 ? -9.289 8.090 4.639 1.00 95.50 115 VAL A C 1
ATOM 924 O O . VAL A 1 115 ? -9.182 8.769 3.619 1.00 95.50 115 VAL A O 1
ATOM 927 N N . ALA A 1 116 ? -10.323 7.270 4.850 1.00 94.75 116 ALA A N 1
ATOM 928 C CA . ALA A 1 116 ? -11.412 7.110 3.893 1.00 94.75 116 ALA A CA 1
ATOM 929 C C . ALA A 1 116 ? -12.142 8.436 3.635 1.00 94.75 116 ALA A C 1
ATOM 931 O O . ALA A 1 116 ? -12.307 8.817 2.479 1.00 94.75 116 ALA A O 1
ATOM 932 N N . ASP A 1 117 ? -12.500 9.169 4.691 1.00 94.25 117 ASP A N 1
ATOM 933 C CA . ASP A 1 117 ? -13.177 10.464 4.593 1.00 94.25 117 ASP A CA 1
ATOM 934 C C . ASP A 1 117 ? -12.327 11.463 3.790 1.00 94.25 117 ASP A C 1
ATOM 936 O O . ASP A 1 117 ? -12.835 12.130 2.891 1.00 94.25 117 ASP A O 1
ATOM 940 N N . SER A 1 118 ? -11.012 11.503 4.031 1.00 91.19 118 SER A N 1
ATOM 941 C CA . SER A 1 118 ? -10.090 12.404 3.317 1.00 91.19 118 SER A CA 1
ATOM 942 C C . SER A 1 118 ? -10.030 12.113 1.811 1.00 91.19 118 SER A C 1
ATOM 944 O O . SER A 1 118 ? -9.996 13.032 0.990 1.00 91.19 118 SER A O 1
ATOM 946 N N . ILE A 1 119 ? -10.048 10.833 1.432 1.00 86.94 119 ILE A N 1
ATOM 947 C CA . ILE A 1 119 ? -9.990 10.399 0.028 1.00 86.94 119 ILE A CA 1
ATOM 948 C C . ILE A 1 119 ? -11.334 10.611 -0.664 1.00 86.94 119 ILE A C 1
ATOM 950 O O . ILE A 1 119 ? -11.374 11.084 -1.799 1.00 86.94 119 ILE A O 1
ATOM 954 N N . LEU A 1 120 ? -12.437 10.297 0.017 1.00 78.62 120 LEU A N 1
ATOM 955 C CA . LEU A 1 120 ? -13.782 10.477 -0.523 1.00 78.62 120 LEU A CA 1
ATOM 956 C C . LEU A 1 120 ? -14.092 11.955 -0.752 1.00 78.62 120 LEU A C 1
ATOM 958 O O . LEU A 1 120 ? -14.591 12.298 -1.820 1.00 78.62 120 LEU A O 1
ATOM 962 N N . ILE A 1 121 ? -13.726 12.837 0.183 1.00 72.06 121 ILE A N 1
ATOM 963 C CA . ILE A 1 121 ? -13.851 14.288 -0.012 1.00 72.06 121 ILE A CA 1
ATOM 964 C C . ILE A 1 121 ? -13.082 14.710 -1.270 1.00 72.06 121 ILE A C 1
ATOM 966 O O . ILE A 1 121 ? -13.642 15.380 -2.134 1.00 72.06 121 ILE A O 1
ATOM 970 N N . SER A 1 122 ? -11.834 14.260 -1.429 1.00 62.47 122 SER A N 1
ATOM 971 C CA . SER A 1 122 ? -11.029 14.585 -2.614 1.00 62.47 122 SER A CA 1
ATOM 972 C C . SER A 1 122 ? -11.609 14.039 -3.924 1.00 62.47 122 SER A C 1
ATOM 974 O O . SER A 1 122 ? -11.361 14.631 -4.973 1.00 62.47 122 SER A O 1
ATOM 976 N N . ALA A 1 123 ? -12.342 12.925 -3.890 1.00 60.53 123 ALA A N 1
ATOM 977 C CA . ALA A 1 123 ? -12.963 12.339 -5.075 1.00 60.53 123 ALA A CA 1
ATOM 978 C C . ALA A 1 123 ? -14.224 13.098 -5.526 1.00 60.53 123 ALA A C 1
ATOM 980 O O . ALA A 1 123 ? -14.534 13.083 -6.711 1.00 60.53 123 ALA A O 1
ATOM 981 N N . PHE A 1 124 ? -14.930 13.772 -4.609 1.00 56.62 124 PHE A N 1
ATOM 982 C CA . PHE A 1 124 ? -16.140 14.551 -4.914 1.00 56.62 124 PHE A CA 1
ATOM 983 C C . PHE A 1 124 ? -15.865 15.949 -5.488 1.00 56.62 124 PHE A C 1
ATOM 9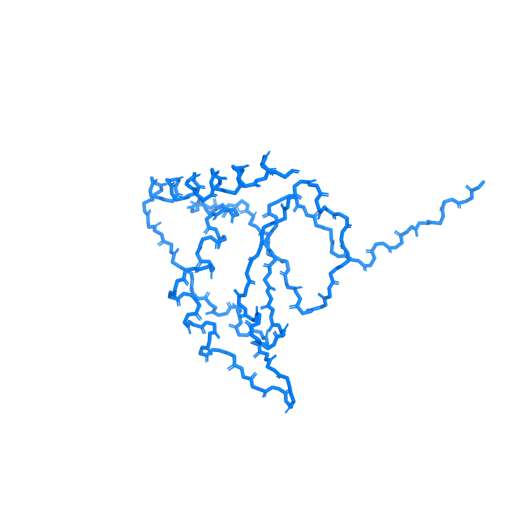85 O O . PHE A 1 124 ? -16.749 16.533 -6.107 1.00 56.62 124 PHE A O 1
ATOM 992 N N . PHE A 1 125 ? -14.664 16.497 -5.288 1.00 56.19 125 PHE A N 1
ATOM 993 C CA . PHE A 1 125 ? -14.260 17.801 -5.837 1.00 56.19 125 PHE A CA 1
ATOM 994 C C . PHE A 1 125 ? -13.657 17.720 -7.253 1.00 56.19 125 PHE A C 1
ATOM 996 O O . PHE A 1 125 ? -13.098 18.708 -7.735 1.00 56.19 125 PHE A O 1
ATOM 1003 N N . ARG A 1 126 ? -13.748 16.563 -7.913 1.00 50.00 126 ARG A N 1
ATOM 1004 C CA . ARG A 1 126 ? -13.288 16.327 -9.287 1.00 50.00 126 ARG A CA 1
ATOM 1005 C C . ARG A 1 126 ? -14.469 16.093 -10.215 1.00 50.00 126 AR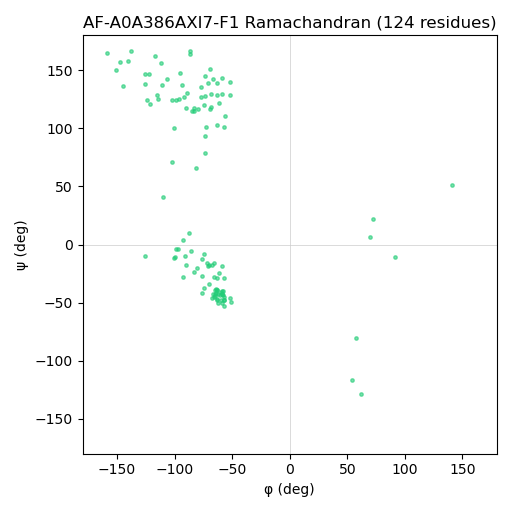G A C 1
ATOM 1007 O O . ARG A 1 126 ? -14.386 16.595 -11.355 1.00 50.00 126 ARG A O 1
#

pLDDT: mean 87.29, std 16.27, range [29.17, 97.75]

Foldseek 3Di:
DDPDPPPPPADQDDFLKKKAFFWDAPCHLPIDGDHPVRRPDHDDPRIDTDDDDDDPQLDGSLLVNCQSVDPQQVVVRVVQWDDDPHTIGNPCCNVVGDTDRDSDPVVSVVSSVVSVVVVVVVVVVD

Secondary structure (DSSP, 8-state):
---------S----TTPEEEE-BSGGGTT-EEE--TT--S----TTEEEE-PPP-TT---HHHHHHHHHSHHHHHHHHHH-EEETTEEE-TTGGGG------S-HHHHHHHHHHHHHHHHHHHHT-

Solvent-accessible surface area (backbone atoms only — not comparable to full-atom values): 7688 Å² total; per-residue (Å²): 134,86,79,73,80,78,78,75,88,65,78,87,54,48,66,51,27,32,41,37,29,41,40,53,62,92,44,46,62,44,72,49,68,35,47,84,87,61,44,89,62,93,78,60,91,41,50,44,81,47,73,76,62,96,61,97,79,70,71,41,47,49,36,50,52,49,26,52,68,30,68,73,30,44,53,52,44,62,75,50,46,43,75,57,96,89,43,40,32,32,79,72,57,69,78,72,63,68,61,79,75,73,91,49,62,67,59,48,51,50,52,24,49,56,48,44,52,57,52,52,56,62,61,72,80,108

InterPro domains:
  IPR044946 Type I restriction modification DNA specificity domain superfamily [G3DSA:3.90.220.20] (10-120)

Nearest PDB structures (foldseek):
  1ydx-assembly1_A  TM=7.460E-01  e=3.109E-03  Mycoplasmoides genitalium
  3okg-assembly3_B  TM=6.538E-01  e=2.005E-01  Caldanaerobacter subterraneus subsp. tengcongensis MB4
  8w2p-assembly1_C  TM=6.353E-01  e=6.653E-01  Geobacillus stearothermophilus

Radius of gyration: 16.64 Å; Cα contacts (8 Å, |Δi|>4): 167; chains: 1; bounding box: 42×32×55 Å

Mean predicted aligned error: 6.28 Å

Sequence (126 aa):
MHRIASHHCGVDLQKEDILFVRRGSYRIGSVAIVSPFDKEVLLTSEITVLRVNNNNIGLTAFYLLFALSHEITQMQINNKVFIDTTFTNIGDRWKELEIPIFSETAIVKQITKNVADSILISAFFR

Organism: NCBI:txid170426